Protein AF-A0AAP1VCU9-F1 (afdb_monomer)

InterPro domains:
  IPR004089 Methyl-accepting chemotaxis protein (MCP) signalling domain [PF00015] (24-92)
  IPR004089 Methyl-accepting chemotaxis protein (MCP) signalling domain [PS50111] (25-96)
  IPR004090 Chemotaxis methyl-accepting receptor [PR00260] (38-65)
  IPR004090 Chemotaxis methyl-accepting receptor [PR00260] (67-96)

Sequence (96 aa):
MFPRKPPKWRTRCGGRTAGAGGGVIEQTIASIYAIVNVIKDIADQTSLLAFNACIEAARAGDQGSGLAVVADVVRKLAERTGQSADDIARTVICAS

Structure (mmCIF, N/CA/C/O backbone):
data_AF-A0AAP1VCU9-F1
#
_entry.id   AF-A0AAP1VCU9-F1
#
loop_
_atom_site.group_PDB
_atom_site.id
_atom_site.type_symbol
_atom_site.label_atom_id
_atom_site.label_alt_id
_atom_site.label_comp_id
_atom_site.label_asym_id
_atom_site.label_entity_id
_atom_site.label_seq_id
_atom_site.pdbx_PDB_ins_code
_atom_site.Cartn_x
_atom_site.Cartn_y
_atom_site.Cartn_z
_atom_site.occupancy
_atom_site.B_iso_or_equiv
_atom_site.auth_seq_id
_atom_site.auth_comp_id
_atom_site.auth_asym_id
_atom_site.auth_atom_id
_atom_site.pdbx_PDB_model_num
ATOM 1 N N . MET A 1 1 ? 13.726 -5.764 -80.254 1.00 50.81 1 MET A N 1
ATOM 2 C CA . MET A 1 1 ? 14.961 -4.992 -80.000 1.00 50.81 1 MET A CA 1
ATOM 3 C C . MET A 1 1 ? 14.593 -3.534 -79.728 1.00 50.81 1 MET A C 1
ATOM 5 O O . MET A 1 1 ? 14.293 -2.833 -80.677 1.00 50.81 1 MET A O 1
ATOM 9 N N . PHE A 1 2 ? 14.505 -3.126 -78.456 1.00 42.16 2 PHE A N 1
ATOM 10 C CA . PHE A 1 2 ? 15.046 -1.872 -77.890 1.00 42.16 2 PHE A CA 1
ATOM 11 C C . PHE A 1 2 ? 14.700 -1.830 -76.382 1.00 42.16 2 PHE A C 1
ATOM 13 O O . PHE A 1 2 ? 13.522 -1.900 -76.026 1.00 42.16 2 PHE A O 1
ATOM 20 N N . PRO A 1 3 ? 15.697 -1.785 -75.481 1.00 55.28 3 PRO A N 1
ATOM 21 C CA . PRO A 1 3 ? 15.482 -1.920 -74.043 1.00 55.28 3 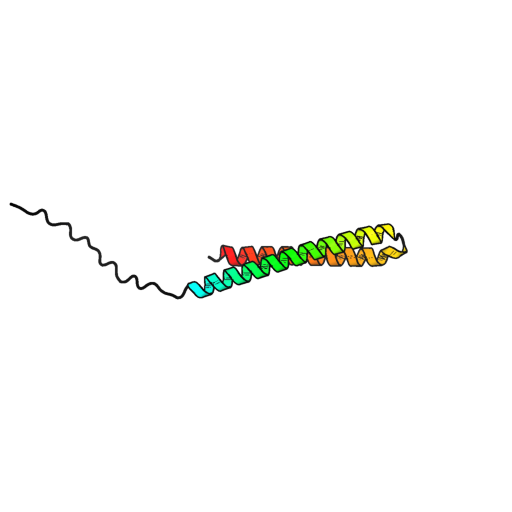PRO A CA 1
ATOM 22 C C . PRO A 1 3 ? 15.040 -0.590 -73.417 1.00 55.28 3 PRO A C 1
ATOM 24 O O . PRO A 1 3 ? 15.734 0.422 -73.529 1.00 55.28 3 PRO A O 1
ATOM 27 N N . ARG A 1 4 ? 13.911 -0.581 -72.695 1.00 63.94 4 ARG A N 1
ATOM 28 C CA . ARG A 1 4 ? 13.549 0.550 -71.828 1.00 63.94 4 ARG A CA 1
ATOM 29 C C . ARG A 1 4 ? 14.411 0.496 -70.564 1.00 63.94 4 ARG A C 1
ATOM 31 O O . ARG A 1 4 ? 14.156 -0.305 -69.670 1.00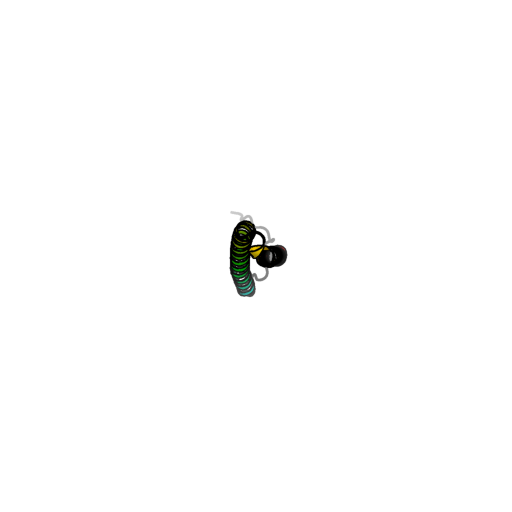 63.94 4 ARG A O 1
ATOM 38 N N . LYS A 1 5 ? 15.466 1.317 -70.515 1.00 58.00 5 LYS A N 1
ATOM 39 C CA . LYS A 1 5 ? 16.307 1.486 -69.320 1.00 58.00 5 LYS A CA 1
ATOM 40 C C . LYS A 1 5 ? 15.457 1.946 -68.124 1.00 58.00 5 LYS A C 1
ATOM 42 O O . LYS A 1 5 ? 14.678 2.886 -68.284 1.00 58.00 5 LYS A O 1
ATOM 47 N N . PRO A 1 6 ? 15.637 1.356 -66.929 1.00 60.84 6 PRO A N 1
ATOM 48 C CA . PRO A 1 6 ? 14.979 1.845 -65.729 1.00 60.84 6 PRO A CA 1
ATOM 49 C C . PRO A 1 6 ? 15.548 3.212 -65.295 1.00 60.84 6 PRO A C 1
ATOM 51 O O . PRO A 1 6 ? 16.720 3.516 -65.551 1.00 60.84 6 PRO A O 1
ATOM 54 N N . PRO A 1 7 ? 14.725 4.054 -64.648 1.00 56.78 7 PRO A N 1
ATOM 55 C CA . PRO A 1 7 ? 15.104 5.395 -64.221 1.00 56.78 7 PRO A CA 1
ATOM 56 C C . PRO A 1 7 ? 16.132 5.405 -63.074 1.00 56.78 7 PRO A C 1
ATOM 58 O O . PRO A 1 7 ? 16.186 4.541 -62.205 1.00 56.78 7 PRO A O 1
ATOM 61 N N . LYS A 1 8 ? 16.947 6.458 -63.088 1.00 64.69 8 LYS A N 1
ATOM 62 C CA . LYS A 1 8 ? 18.178 6.710 -62.317 1.00 64.69 8 LYS A CA 1
ATOM 63 C C . LYS A 1 8 ? 17.963 7.206 -60.873 1.00 64.69 8 LYS A C 1
ATOM 65 O O . LYS A 1 8 ? 18.895 7.708 -60.260 1.00 64.69 8 LYS A O 1
ATOM 70 N N . TRP A 1 9 ? 16.770 7.024 -60.302 1.00 49.69 9 TRP A N 1
ATOM 71 C CA . TRP A 1 9 ? 16.463 7.383 -58.908 1.00 49.69 9 TRP A CA 1
ATOM 72 C C . TRP A 1 9 ? 16.751 6.257 -57.917 1.00 49.69 9 TRP A C 1
ATOM 74 O O . TRP A 1 9 ? 16.202 6.274 -56.823 1.00 49.69 9 TRP A O 1
ATOM 84 N N . ARG A 1 10 ? 17.645 5.306 -58.236 1.00 53.06 10 ARG A N 1
ATOM 85 C CA . ARG A 1 10 ? 18.219 4.411 -57.218 1.00 53.06 10 ARG A CA 1
ATOM 86 C C . ARG A 1 10 ? 19.135 5.242 -56.321 1.00 53.06 10 ARG A C 1
ATOM 88 O O . ARG A 1 10 ? 20.359 5.203 -56.404 1.00 53.06 10 ARG A O 1
ATOM 95 N N . THR A 1 11 ? 18.482 6.060 -55.511 1.00 59.38 11 THR A N 1
ATOM 96 C CA . THR A 1 11 ? 18.971 6.703 -54.323 1.00 59.38 11 THR A CA 1
ATOM 97 C C . THR A 1 11 ? 19.724 5.635 -53.563 1.00 59.38 11 THR A C 1
ATOM 99 O O . THR A 1 11 ? 19.194 4.636 -53.082 1.00 59.38 11 THR A O 1
ATOM 102 N N . ARG A 1 12 ? 21.032 5.839 -53.569 1.00 50.50 12 ARG A N 1
ATOM 103 C CA . ARG A 1 12 ? 21.943 5.564 -52.478 1.00 50.50 12 ARG A CA 1
ATOM 104 C C . ARG A 1 12 ? 21.223 5.810 -51.148 1.00 50.50 12 ARG A C 1
ATOM 106 O O . ARG A 1 12 ? 21.326 6.881 -50.564 1.00 50.50 12 ARG A O 1
ATOM 113 N N . CYS A 1 13 ? 20.486 4.808 -50.678 1.00 44.09 13 CYS A N 1
ATOM 114 C CA . CYS A 1 13 ? 20.237 4.620 -49.263 1.00 44.09 13 CYS A CA 1
ATOM 115 C C . CYS A 1 13 ? 21.602 4.278 -48.674 1.00 44.09 13 CYS A C 1
ATOM 117 O O . CYS A 1 13 ? 22.052 3.133 -48.717 1.00 44.09 13 CYS A O 1
ATOM 119 N N . GLY A 1 14 ? 22.291 5.333 -48.235 1.00 50.06 14 GLY A N 1
ATOM 120 C CA . GLY A 1 14 ? 23.430 5.230 -47.342 1.00 50.06 14 GLY A CA 1
ATOM 121 C C . GLY A 1 14 ? 23.089 4.323 -46.162 1.00 50.06 14 GLY A C 1
ATOM 122 O O . GLY A 1 14 ? 21.923 4.164 -45.796 1.00 50.06 14 GLY A O 1
ATOM 123 N N . GLY A 1 15 ? 24.131 3.673 -45.655 1.00 53.91 15 GLY A N 1
ATOM 124 C CA . GLY A 1 15 ? 24.073 2.524 -44.768 1.00 53.91 15 GLY A CA 1
ATOM 125 C C . GLY A 1 15 ? 23.013 2.611 -43.677 1.00 53.91 15 GLY A C 1
ATOM 126 O O . GLY A 1 15 ? 23.113 3.402 -42.746 1.00 53.91 15 GLY A O 1
ATOM 127 N N . ARG A 1 16 ? 22.058 1.681 -43.736 1.00 52.69 16 ARG A N 1
ATOM 128 C CA . ARG A 1 16 ? 21.520 1.089 -42.514 1.00 52.69 16 ARG A CA 1
ATOM 129 C C . ARG A 1 16 ? 22.567 0.115 -41.988 1.00 52.69 16 ARG A C 1
ATOM 131 O O . ARG A 1 16 ? 22.515 -1.071 -42.292 1.00 52.69 16 ARG A O 1
ATOM 138 N N . THR A 1 17 ? 23.521 0.613 -41.215 1.00 52.41 17 THR A N 1
ATOM 139 C CA . THR A 1 17 ? 24.095 -0.205 -40.146 1.00 52.41 17 THR A CA 1
ATOM 140 C C . THR A 1 17 ? 23.259 0.081 -38.915 1.00 52.41 17 THR A C 1
ATOM 142 O O . THR A 1 17 ? 23.325 1.166 -38.342 1.00 52.41 17 THR A O 1
ATOM 145 N N . ALA A 1 18 ? 22.390 -0.879 -38.606 1.00 52.81 18 ALA A N 1
ATOM 146 C CA . ALA A 1 18 ? 21.581 -0.927 -37.407 1.00 52.81 18 ALA A CA 1
ATOM 147 C C . ALA A 1 18 ? 22.458 -0.643 -36.180 1.00 52.81 18 ALA A C 1
ATOM 149 O O . ALA A 1 18 ? 23.392 -1.390 -35.891 1.00 52.81 18 ALA A O 1
ATOM 150 N N . GLY A 1 19 ? 22.170 0.453 -35.480 1.00 50.41 19 GLY A N 1
ATOM 151 C CA . GLY A 1 19 ? 22.746 0.710 -34.171 1.00 50.41 19 GLY A CA 1
ATOM 152 C C . GLY A 1 19 ? 22.174 -0.298 -33.183 1.00 50.41 19 GLY A C 1
ATOM 153 O O . GLY A 1 19 ? 21.075 -0.111 -32.672 1.00 50.41 19 GLY A O 1
ATOM 154 N N . ALA A 1 20 ? 22.918 -1.369 -32.916 1.00 53.12 20 ALA A N 1
ATOM 155 C CA . ALA A 1 20 ? 22.662 -2.339 -31.854 1.00 53.12 20 ALA A CA 1
ATOM 156 C C . ALA A 1 20 ? 22.933 -1.731 -30.455 1.00 53.12 20 ALA A C 1
ATOM 158 O O . ALA A 1 20 ? 23.694 -2.281 -29.669 1.00 53.12 20 ALA A O 1
ATOM 159 N N . GLY A 1 21 ? 22.349 -0.561 -30.170 1.00 54.28 21 GLY A N 1
ATOM 160 C CA . GLY A 1 21 ? 22.506 0.179 -28.910 1.00 54.28 21 GLY A CA 1
ATOM 161 C C . GLY A 1 21 ? 21.207 0.375 -28.118 1.00 54.28 21 GLY A C 1
ATOM 162 O O . GLY A 1 21 ? 21.267 0.792 -26.969 1.00 54.28 21 GLY A O 1
ATOM 163 N N . GLY A 1 22 ? 20.039 0.060 -28.695 1.00 59.03 22 GLY A N 1
ATOM 164 C CA . GLY A 1 22 ? 18.734 0.253 -28.038 1.00 59.03 22 GLY A CA 1
ATOM 165 C C . GLY A 1 22 ? 18.248 -0.918 -27.173 1.00 59.03 22 GLY A C 1
ATOM 166 O O . GLY A 1 22 ? 17.373 -0.733 -26.336 1.00 59.03 22 GLY A O 1
ATOM 167 N N . GLY A 1 23 ? 18.818 -2.119 -27.329 1.00 64.81 23 GLY A N 1
ATOM 168 C CA . GLY A 1 23 ? 18.280 -3.332 -26.690 1.00 64.81 23 GLY A CA 1
ATOM 169 C C . GLY A 1 23 ? 18.367 -3.346 -25.159 1.00 64.81 23 GLY A C 1
ATOM 170 O O . GLY A 1 23 ? 17.487 -3.890 -24.502 1.00 64.81 23 GLY A O 1
ATOM 171 N N . VAL A 1 24 ? 19.397 -2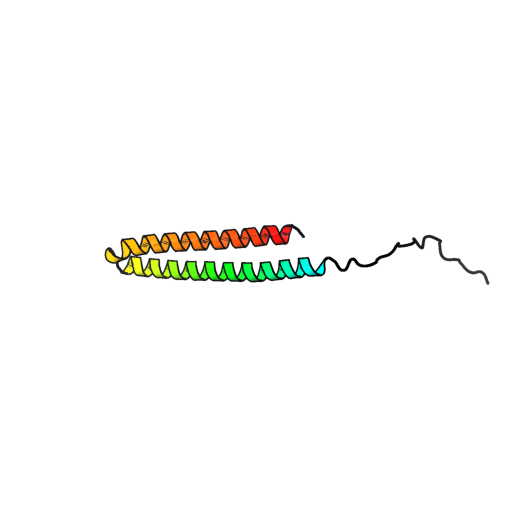.720 -24.580 1.00 75.25 24 VAL A N 1
ATOM 172 C CA . VAL A 1 24 ? 19.614 -2.719 -23.120 1.00 75.25 24 VAL A CA 1
ATOM 173 C C . VAL A 1 24 ? 18.640 -1.777 -22.407 1.00 75.25 24 VAL A C 1
ATOM 175 O O . VAL A 1 24 ? 18.189 -2.073 -21.301 1.00 75.25 24 VAL A O 1
ATOM 178 N N . ILE A 1 25 ? 18.282 -0.660 -23.043 1.00 77.94 25 ILE A N 1
ATOM 179 C CA . ILE A 1 25 ? 17.364 0.335 -22.473 1.00 77.94 25 ILE A CA 1
ATOM 180 C C . ILE A 1 25 ? 15.949 -0.250 -22.421 1.00 77.94 25 ILE A C 1
ATOM 182 O O . ILE A 1 25 ? 15.322 -0.214 -21.367 1.00 77.94 25 ILE A O 1
ATOM 186 N N . GLU A 1 26 ? 15.509 -0.903 -23.499 1.00 79.62 26 GLU A N 1
ATOM 187 C CA . GLU A 1 26 ? 14.238 -1.644 -23.558 1.00 79.62 26 GLU A CA 1
ATOM 188 C C . GLU A 1 26 ? 14.142 -2.732 -22.476 1.00 79.62 26 GLU A C 1
ATOM 190 O O . GLU A 1 26 ? 13.153 -2.826 -21.749 1.00 79.62 26 GLU A O 1
ATOM 195 N N . GLN A 1 27 ? 15.204 -3.522 -22.289 1.00 80.75 27 GLN A N 1
ATOM 196 C CA . GLN A 1 27 ? 15.242 -4.553 -21.243 1.00 80.75 27 GLN A CA 1
ATOM 197 C C . GLN A 1 27 ? 15.207 -3.971 -19.827 1.00 80.75 27 GLN A C 1
ATOM 199 O O . GLN A 1 27 ? 14.582 -4.542 -18.928 1.00 80.75 27 GLN A O 1
ATOM 204 N N . THR A 1 28 ? 15.852 -2.822 -19.627 1.00 83.06 28 THR A N 1
ATOM 205 C CA . THR A 1 28 ? 15.845 -2.122 -18.340 1.00 83.06 28 THR A CA 1
ATOM 206 C C . THR A 1 28 ? 14.461 -1.549 -18.046 1.00 83.06 28 THR A C 1
ATOM 208 O O . THR A 1 28 ? 13.967 -1.713 -16.934 1.00 83.06 28 THR A O 1
ATOM 211 N N . ILE A 1 29 ? 13.791 -0.962 -19.043 1.00 84.50 29 ILE A N 1
ATOM 212 C CA . ILE A 1 29 ? 12.417 -0.455 -18.922 1.00 84.50 29 ILE A CA 1
ATOM 213 C C . ILE A 1 29 ? 11.447 -1.591 -18.577 1.00 84.50 29 ILE A C 1
ATOM 215 O O . ILE A 1 29 ? 10.670 -1.463 -17.631 1.00 84.50 29 ILE A O 1
ATOM 219 N N . ALA A 1 30 ? 11.536 -2.731 -19.268 1.00 84.62 30 ALA A N 1
ATOM 220 C CA . ALA A 1 30 ? 10.715 -3.905 -18.968 1.00 84.62 30 ALA A CA 1
ATOM 221 C C . ALA A 1 30 ? 10.945 -4.436 -17.539 1.00 84.62 30 ALA A C 1
ATOM 223 O O . ALA A 1 30 ? 9.999 -4.823 -16.852 1.00 84.62 30 ALA A O 1
ATOM 224 N N . SER A 1 31 ? 12.194 -4.410 -17.063 1.00 86.44 31 SER A N 1
ATOM 225 C CA . SER A 1 31 ? 12.542 -4.824 -15.696 1.00 86.44 31 SER A CA 1
ATOM 226 C C . SER A 1 31 ? 11.994 -3.853 -14.647 1.00 86.44 31 SER A C 1
ATOM 228 O O . SER A 1 31 ? 11.432 -4.283 -13.641 1.00 86.44 31 SER A O 1
ATOM 230 N N . ILE A 1 32 ? 12.101 -2.543 -14.895 1.00 86.88 32 ILE A N 1
ATOM 231 C CA . ILE A 1 32 ? 11.514 -1.507 -14.036 1.00 86.88 32 ILE A CA 1
ATOM 232 C C . ILE A 1 32 ? 9.995 -1.681 -13.976 1.00 86.88 32 ILE A C 1
ATOM 234 O O . ILE A 1 32 ? 9.427 -1.636 -12.891 1.00 86.88 32 ILE A O 1
ATOM 238 N N . TYR A 1 33 ? 9.342 -1.955 -15.106 1.00 86.75 33 TYR A N 1
ATOM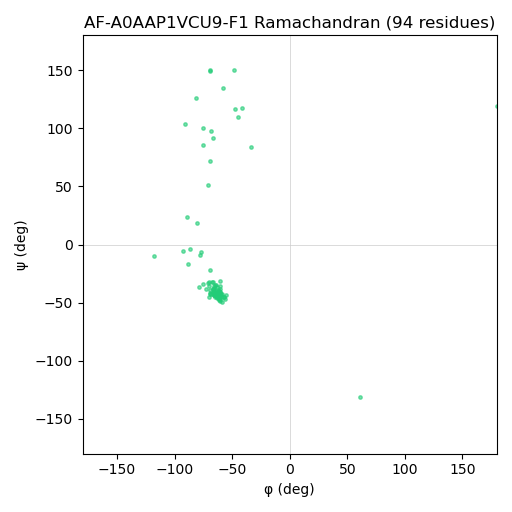 239 C CA . TYR A 1 33 ? 7.900 -2.191 -15.152 1.00 86.75 33 TYR A CA 1
ATOM 240 C C . TYR A 1 33 ? 7.475 -3.396 -14.301 1.00 86.75 33 TYR A C 1
ATOM 242 O O . TYR A 1 33 ? 6.520 -3.306 -13.530 1.00 86.75 33 TYR A O 1
ATOM 250 N N . ALA A 1 34 ? 8.215 -4.506 -14.376 1.00 89.25 34 ALA A N 1
ATOM 251 C CA . ALA A 1 34 ? 7.959 -5.672 -13.533 1.00 89.25 34 ALA A CA 1
ATOM 252 C C . ALA A 1 34 ? 8.070 -5.335 -12.035 1.00 89.25 34 ALA A C 1
ATOM 254 O O . ALA A 1 34 ? 7.216 -5.739 -11.249 1.00 89.25 34 ALA A O 1
ATOM 255 N N . ILE A 1 35 ? 9.078 -4.548 -11.644 1.00 89.69 35 ILE A N 1
ATOM 256 C CA . ILE A 1 35 ? 9.258 -4.101 -10.255 1.00 89.69 35 ILE A CA 1
ATOM 257 C C . ILE A 1 35 ? 8.116 -3.173 -9.821 1.00 89.69 35 ILE A C 1
ATOM 259 O O . ILE A 1 35 ? 7.585 -3.329 -8.725 1.00 89.69 35 ILE A O 1
ATOM 263 N N . VAL A 1 36 ? 7.709 -2.231 -10.675 1.00 91.38 36 VAL A N 1
ATOM 264 C CA . VAL A 1 36 ? 6.602 -1.302 -10.400 1.00 91.38 36 VAL A CA 1
ATOM 265 C C . VAL A 1 36 ? 5.289 -2.055 -10.172 1.00 91.38 36 VAL A C 1
ATOM 267 O O . VAL A 1 36 ? 4.569 -1.734 -9.229 1.00 91.38 36 VAL A O 1
ATOM 270 N N . ASN A 1 37 ? 5.010 -3.099 -10.958 1.00 90.44 37 ASN A N 1
ATOM 271 C CA . ASN A 1 37 ? 3.837 -3.950 -10.740 1.00 90.44 37 ASN A CA 1
ATOM 272 C C . ASN A 1 37 ? 3.892 -4.673 -9.389 1.00 90.44 37 ASN A C 1
ATOM 274 O O . ASN A 1 37 ? 2.909 -4.665 -8.658 1.00 90.44 37 ASN A O 1
ATOM 278 N N . VAL A 1 38 ? 5.050 -5.220 -9.006 1.00 94.75 38 VAL A N 1
ATOM 279 C CA . VAL A 1 38 ? 5.216 -5.844 -7.682 1.00 94.75 38 VAL A CA 1
ATOM 280 C C . VAL A 1 38 ? 5.000 -4.827 -6.555 1.00 94.75 38 VAL A C 1
ATOM 282 O O . VAL A 1 38 ? 4.360 -5.145 -5.557 1.00 94.75 38 VAL A O 1
ATOM 285 N N . ILE A 1 39 ? 5.491 -3.591 -6.700 1.00 91.94 39 ILE A N 1
ATOM 286 C CA . ILE A 1 39 ? 5.263 -2.521 -5.714 1.00 91.94 39 ILE A CA 1
ATOM 287 C C . ILE A 1 39 ? 3.770 -2.199 -5.593 1.00 91.94 39 ILE A C 1
ATOM 289 O O . ILE A 1 39 ? 3.281 -2.004 -4.480 1.00 91.94 39 ILE A O 1
ATOM 293 N N . LYS A 1 40 ? 3.046 -2.168 -6.717 1.00 91.69 40 LYS A N 1
ATOM 294 C CA . LYS A 1 40 ? 1.598 -1.950 -6.739 1.00 91.69 40 LYS A CA 1
ATOM 295 C C . LYS A 1 40 ? 0.851 -3.074 -6.022 1.00 91.69 40 LYS A C 1
ATOM 297 O O . LYS A 1 40 ? 0.052 -2.790 -5.136 1.00 91.69 40 LYS A O 1
ATOM 302 N N . ASP A 1 41 ? 1.201 -4.326 -6.301 1.00 93.38 41 ASP A N 1
ATOM 303 C CA . ASP A 1 41 ? 0.611 -5.485 -5.626 1.00 93.38 41 ASP A CA 1
ATOM 304 C C . ASP A 1 41 ? 0.870 -5.455 -4.108 1.00 93.38 41 ASP A C 1
ATOM 306 O O . ASP A 1 41 ? -0.028 -5.731 -3.312 1.00 93.38 41 ASP A O 1
ATOM 310 N N . ILE A 1 42 ? 2.081 -5.074 -3.679 1.00 93.38 42 ILE A N 1
ATOM 311 C CA . ILE A 1 42 ? 2.419 -4.913 -2.255 1.00 93.38 42 ILE A CA 1
ATOM 312 C C . ILE A 1 42 ? 1.599 -3.783 -1.625 1.00 93.38 42 ILE A C 1
ATOM 314 O O . ILE A 1 42 ? 1.110 -3.933 -0.502 1.00 93.38 42 ILE A O 1
ATOM 318 N N . ALA A 1 43 ? 1.443 -2.653 -2.318 1.00 92.50 43 ALA A N 1
ATOM 319 C CA . ALA A 1 43 ? 0.631 -1.539 -1.847 1.00 92.50 43 ALA A CA 1
ATOM 320 C C . ALA A 1 43 ? -0.836 -1.963 -1.666 1.00 92.50 43 ALA A C 1
ATOM 322 O O . ALA A 1 43 ? -1.408 -1.735 -0.601 1.00 92.50 43 ALA A O 1
ATOM 323 N N . ASP A 1 44 ? -1.415 -2.669 -2.634 1.00 91.44 44 ASP A N 1
ATOM 324 C CA . ASP A 1 44 ? -2.796 -3.150 -2.562 1.00 91.44 44 ASP A CA 1
ATOM 325 C C . ASP A 1 44 ? -2.987 -4.160 -1.420 1.00 91.44 44 ASP A C 1
ATOM 327 O O . ASP A 1 44 ? -3.914 -4.032 -0.615 1.00 91.44 44 ASP A O 1
ATOM 331 N N . GLN A 1 45 ? -2.066 -5.116 -1.264 1.00 94.75 45 GLN A N 1
ATOM 332 C CA . GLN A 1 45 ? -2.085 -6.061 -0.141 1.00 94.75 45 GLN A CA 1
ATOM 333 C C . GLN A 1 45 ? -1.958 -5.356 1.216 1.00 94.75 45 GLN A C 1
ATOM 335 O O . GLN A 1 45 ? -2.657 -5.703 2.170 1.00 94.75 45 GLN A O 1
ATOM 340 N N . THR A 1 46 ? -1.101 -4.336 1.304 1.00 94.12 46 THR A N 1
ATOM 341 C CA . THR A 1 46 ? -0.926 -3.529 2.521 1.00 94.12 46 THR A CA 1
ATOM 342 C C . THR A 1 46 ? -2.192 -2.732 2.837 1.00 94.12 46 THR A C 1
ATOM 344 O O . THR A 1 46 ? -2.596 -2.655 3.997 1.00 94.12 46 THR A O 1
ATOM 347 N N . SER A 1 47 ? -2.855 -2.187 1.814 1.00 90.69 47 SER A N 1
ATOM 348 C CA . SER A 1 47 ? -4.130 -1.478 1.949 1.00 90.69 47 SER A CA 1
ATOM 349 C C . SER A 1 47 ? -5.238 -2.403 2.464 1.00 90.69 47 SER A C 1
ATOM 351 O O . SER A 1 47 ? -5.958 -2.048 3.400 1.00 90.69 47 SER A O 1
ATOM 353 N N . LEU A 1 48 ? -5.322 -3.633 1.945 1.00 92.88 48 LEU A N 1
ATOM 354 C CA . LEU A 1 48 ? -6.271 -4.646 2.420 1.00 92.88 48 LEU A CA 1
ATOM 355 C C . LEU A 1 48 ? -6.000 -5.075 3.867 1.00 92.88 48 LEU A C 1
ATOM 357 O O . LEU A 1 48 ? -6.934 -5.212 4.658 1.00 92.88 48 LEU A O 1
ATOM 361 N N . LEU A 1 49 ? -4.733 -5.258 4.244 1.00 92.62 49 LEU A N 1
ATOM 362 C CA . LEU A 1 49 ? -4.364 -5.623 5.612 1.00 92.62 49 LEU A CA 1
ATOM 363 C C . LEU A 1 49 ? -4.695 -4.497 6.600 1.00 92.62 49 LEU A C 1
ATOM 365 O O . LEU A 1 49 ? -5.242 -4.755 7.673 1.00 92.62 49 LEU A O 1
ATOM 369 N N . ALA A 1 50 ? -4.441 -3.247 6.211 1.00 91.81 50 ALA A N 1
ATOM 370 C CA . ALA A 1 50 ? -4.830 -2.068 6.974 1.00 91.81 50 ALA A CA 1
ATOM 371 C C . ALA A 1 50 ? -6.356 -1.939 7.106 1.00 91.81 50 ALA A C 1
ATOM 373 O O . ALA A 1 50 ? -6.863 -1.640 8.185 1.00 91.81 50 ALA A O 1
ATOM 374 N N . PHE A 1 51 ? -7.109 -2.220 6.042 1.00 88.19 51 PHE A N 1
ATOM 375 C CA . PHE A 1 51 ? -8.570 -2.227 6.083 1.00 88.19 51 PHE A CA 1
ATOM 376 C C . PHE A 1 51 ? -9.117 -3.294 7.042 1.00 88.19 51 PHE A C 1
ATOM 378 O O . PHE A 1 51 ? -9.967 -2.991 7.879 1.00 88.19 51 PHE A O 1
ATOM 385 N N . ASN A 1 52 ? -8.574 -4.512 6.997 1.00 90.69 52 ASN A N 1
ATOM 386 C CA . ASN A 1 52 ? -8.944 -5.581 7.926 1.00 90.69 52 ASN A CA 1
ATOM 387 C C . ASN A 1 52 ? -8.613 -5.212 9.382 1.00 90.69 52 ASN A C 1
ATOM 389 O O . ASN A 1 52 ? -9.415 -5.466 10.280 1.00 90.69 52 ASN A O 1
ATOM 393 N N . ALA A 1 53 ? -7.476 -4.549 9.620 1.00 88.75 53 ALA A N 1
ATOM 394 C CA . ALA A 1 53 ? -7.123 -4.028 10.940 1.00 88.75 53 ALA A CA 1
ATOM 395 C C . ALA A 1 53 ? -8.086 -2.926 11.413 1.00 88.75 53 ALA A C 1
ATOM 397 O O . ALA A 1 53 ? -8.408 -2.862 12.596 1.00 88.75 53 ALA A O 1
ATOM 398 N N . CYS A 1 54 ? -8.588 -2.088 10.502 1.00 86.88 54 CYS A N 1
ATOM 399 C CA . CYS A 1 54 ? -9.589 -1.066 10.806 1.00 86.88 54 CYS A CA 1
ATOM 400 C C . CYS A 1 54 ? -10.938 -1.688 11.209 1.00 86.88 54 CYS A C 1
ATOM 402 O O . CYS A 1 54 ? -11.557 -1.247 12.178 1.00 86.88 54 CYS A O 1
ATOM 404 N N . ILE A 1 55 ? -11.364 -2.758 10.524 1.00 87.00 55 ILE A N 1
ATOM 405 C CA . ILE A 1 55 ? -12.567 -3.521 10.893 1.00 87.00 55 ILE A CA 1
ATOM 406 C C . ILE A 1 55 ? -12.421 -4.110 12.299 1.00 87.00 55 ILE A C 1
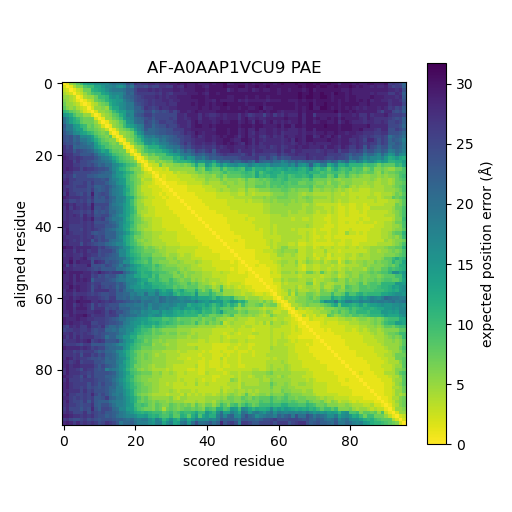ATOM 408 O O . ILE A 1 55 ? -13.314 -3.946 13.131 1.00 87.00 55 ILE A O 1
ATOM 412 N N . GLU A 1 56 ? -11.298 -4.768 12.589 1.00 88.88 56 GLU A N 1
ATOM 413 C CA . GLU A 1 56 ? -11.077 -5.362 13.912 1.00 88.88 56 GLU A CA 1
ATOM 414 C C . GLU A 1 56 ? -10.916 -4.303 15.011 1.00 88.88 56 GLU A C 1
ATOM 416 O O . GLU A 1 56 ? -11.393 -4.490 16.130 1.00 88.88 56 GLU A O 1
ATOM 421 N N . ALA A 1 57 ? -10.349 -3.138 14.694 1.00 88.25 57 ALA A N 1
ATOM 422 C CA . ALA A 1 57 ? -10.305 -2.005 15.611 1.00 88.25 57 ALA A CA 1
ATOM 423 C C . ALA A 1 57 ? -11.711 -1.474 15.946 1.00 88.25 57 ALA A C 1
ATOM 425 O O . ALA A 1 57 ? -12.008 -1.225 17.113 1.00 88.25 57 ALA A O 1
ATOM 426 N N . ALA A 1 58 ? -12.603 -1.368 14.954 1.00 84.62 58 ALA A N 1
ATOM 427 C CA . ALA A 1 58 ? -14.003 -1.008 15.183 1.00 84.62 58 ALA A CA 1
ATOM 428 C C . ALA A 1 58 ? -14.737 -2.067 16.024 1.00 84.62 58 ALA A C 1
ATOM 430 O O . ALA A 1 58 ? -15.573 -1.731 16.864 1.00 84.62 58 ALA A O 1
ATOM 431 N N . ARG A 1 59 ? -14.392 -3.348 15.843 1.00 86.62 59 ARG A N 1
ATOM 432 C CA . ARG A 1 59 ? -14.944 -4.468 16.615 1.00 86.62 59 ARG A CA 1
ATOM 433 C C . ARG A 1 59 ? -14.475 -4.480 18.073 1.00 86.62 59 ARG A C 1
ATOM 435 O O . ARG A 1 59 ? -15.239 -4.881 18.947 1.00 86.62 59 ARG A O 1
ATOM 442 N N . ALA A 1 60 ? -13.252 -4.025 18.340 1.00 87.88 60 ALA A N 1
ATOM 443 C CA . ALA A 1 60 ? -12.674 -3.932 19.680 1.00 87.88 60 ALA A CA 1
ATOM 444 C C . ALA A 1 60 ? -13.193 -2.736 20.511 1.00 87.88 60 ALA A C 1
ATOM 446 O O . ALA A 1 60 ? -12.871 -2.634 21.698 1.00 87.88 60 ALA A O 1
ATOM 447 N N . GLY A 1 61 ? -13.996 -1.837 19.926 1.00 81.38 61 GLY A N 1
ATOM 448 C CA . GLY A 1 61 ? -14.557 -0.675 20.626 1.00 81.38 61 GLY A CA 1
ATOM 449 C C . GLY A 1 61 ? -13.467 0.263 21.160 1.00 81.38 61 GLY A C 1
ATOM 450 O O . GLY A 1 61 ? -12.522 0.592 20.443 1.00 81.38 61 GLY A O 1
ATOM 451 N N . ASP A 1 62 ? -13.554 0.666 22.433 1.00 79.75 62 ASP A N 1
ATOM 452 C CA . ASP A 1 62 ? -12.595 1.602 23.053 1.00 79.75 62 ASP A CA 1
ATOM 453 C C . ASP A 1 62 ? -11.145 1.084 23.062 1.00 79.75 62 ASP A C 1
ATOM 455 O O . ASP A 1 62 ? -10.202 1.868 22.918 1.00 79.75 62 ASP A O 1
ATOM 459 N N . GLN A 1 63 ? -10.955 -0.238 23.161 1.00 79.75 63 GLN A N 1
ATOM 460 C CA . GLN A 1 63 ? -9.634 -0.884 23.138 1.00 79.75 63 GLN A CA 1
ATOM 461 C C . GLN A 1 63 ? -8.967 -0.805 21.751 1.00 79.75 63 GLN A C 1
ATOM 463 O O . GLN A 1 63 ? -7.748 -0.912 21.642 1.00 79.75 63 GLN A O 1
ATOM 468 N N . GLY A 1 64 ? -9.754 -0.609 20.687 1.00 81.50 64 GLY A N 1
ATOM 469 C CA . GLY A 1 64 ? -9.282 -0.534 19.302 1.00 81.50 64 GLY A CA 1
ATOM 470 C C . GLY A 1 64 ? -8.983 0.880 18.805 1.00 81.50 64 GLY A C 1
ATOM 471 O O . GLY A 1 64 ? -8.455 1.035 17.707 1.00 81.50 64 GLY A O 1
ATOM 472 N N . SER A 1 65 ? -9.272 1.916 19.595 1.00 81.19 65 SER A N 1
ATOM 473 C CA . SER A 1 65 ? -9.158 3.325 19.183 1.00 81.19 65 SER A CA 1
ATOM 474 C C . SER A 1 65 ? -7.762 3.706 18.662 1.00 81.19 65 SER A C 1
ATOM 476 O O . SER A 1 65 ? -7.643 4.330 17.608 1.00 81.19 65 SER A O 1
ATOM 478 N N . GLY A 1 66 ? -6.694 3.267 19.336 1.00 84.69 66 GLY A N 1
ATOM 479 C CA . GLY A 1 66 ? -5.315 3.480 18.878 1.00 84.69 66 GLY A CA 1
ATOM 480 C C . GLY A 1 66 ? -4.953 2.664 17.632 1.00 84.69 66 GLY A C 1
ATOM 481 O O . GLY A 1 66 ? -4.241 3.150 16.754 1.00 84.69 66 GLY A O 1
ATOM 482 N N . LEU A 1 67 ? -5.486 1.444 17.518 1.00 83.75 67 LEU A N 1
ATOM 483 C CA . LEU A 1 67 ? -5.233 0.551 16.385 1.00 83.75 67 LEU A CA 1
ATOM 484 C C . LEU A 1 67 ? -5.923 1.052 15.105 1.00 83.75 67 LEU A C 1
ATOM 486 O O . LEU A 1 67 ? -5.356 0.934 14.021 1.00 83.75 67 LEU A O 1
ATOM 490 N N . ALA A 1 68 ? -7.093 1.685 15.238 1.00 86.06 68 ALA A N 1
ATOM 491 C CA . ALA A 1 68 ? -7.815 2.310 14.131 1.00 86.06 68 ALA A CA 1
ATOM 492 C C . ALA A 1 68 ? -7.009 3.453 13.493 1.00 86.06 68 ALA A C 1
ATOM 494 O O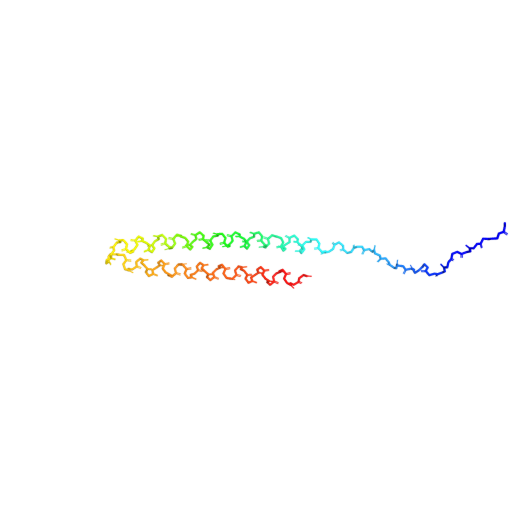 . ALA A 1 68 ? -6.944 3.564 12.269 1.00 86.06 68 ALA A O 1
ATOM 495 N N . VAL A 1 69 ? -6.345 4.278 14.314 1.00 88.62 69 VAL A N 1
ATOM 496 C CA . VAL A 1 69 ? -5.506 5.385 13.826 1.00 88.62 69 VAL A CA 1
ATOM 497 C C . VAL A 1 69 ? -4.292 4.852 13.069 1.00 88.62 69 VAL A C 1
ATOM 499 O O . VAL A 1 69 ? -3.966 5.351 11.993 1.00 88.62 69 VAL A O 1
ATOM 502 N N . VAL A 1 70 ? -3.642 3.810 13.593 1.00 89.00 70 VAL A N 1
ATOM 503 C CA . VAL A 1 70 ? -2.499 3.178 12.918 1.00 89.00 70 VAL A CA 1
ATOM 504 C C . VAL A 1 70 ? -2.935 2.542 11.595 1.00 89.00 70 VAL A C 1
ATOM 506 O O . VAL A 1 70 ? -2.278 2.753 10.578 1.00 89.00 70 VAL A O 1
ATOM 509 N N . ALA A 1 71 ? -4.067 1.835 11.579 1.00 91.06 71 ALA A N 1
ATOM 510 C CA . ALA A 1 71 ? -4.628 1.242 10.369 1.00 91.06 71 ALA A CA 1
ATOM 511 C C . ALA A 1 71 ? -4.916 2.297 9.284 1.00 91.06 71 ALA A C 1
ATOM 513 O O . ALA A 1 71 ? -4.558 2.105 8.122 1.00 91.06 71 ALA A O 1
ATOM 514 N N . ASP A 1 72 ? -5.482 3.450 9.649 1.00 89.88 72 ASP A N 1
ATOM 515 C CA . ASP A 1 72 ? -5.751 4.523 8.688 1.00 89.88 72 ASP A CA 1
ATOM 516 C C . ASP A 1 72 ? -4.464 5.148 8.116 1.00 89.88 72 ASP A C 1
ATOM 518 O O . ASP A 1 72 ? -4.385 5.434 6.918 1.00 89.88 72 ASP A O 1
ATOM 522 N N . VAL A 1 73 ? -3.418 5.309 8.936 1.00 91.56 73 VAL A N 1
ATOM 523 C CA . VAL A 1 73 ? -2.110 5.810 8.477 1.00 91.56 73 VAL A CA 1
ATOM 524 C C . VAL A 1 73 ? -1.440 4.823 7.520 1.00 91.56 73 VAL A C 1
ATOM 526 O O . VAL A 1 73 ? -0.918 5.243 6.486 1.00 91.56 73 VAL A O 1
ATOM 529 N N . VAL A 1 74 ? -1.478 3.521 7.822 1.00 93.25 74 VAL A N 1
ATOM 530 C CA . VAL A 1 74 ? -0.902 2.479 6.955 1.00 93.25 74 VAL A CA 1
ATOM 531 C C . VAL A 1 74 ? -1.634 2.423 5.613 1.00 93.25 74 VAL A C 1
ATOM 533 O O . VAL A 1 74 ? -0.980 2.375 4.572 1.00 93.25 74 VAL A O 1
ATOM 536 N N . ARG A 1 75 ? -2.970 2.523 5.613 1.00 91.88 75 ARG A N 1
ATOM 537 C CA . ARG A 1 75 ? -3.775 2.598 4.384 1.00 91.88 75 ARG A CA 1
ATOM 538 C C . ARG A 1 75 ? -3.388 3.799 3.520 1.00 91.88 75 ARG A C 1
ATOM 540 O O . ARG A 1 75 ? -3.095 3.634 2.341 1.00 91.88 75 ARG A O 1
ATOM 547 N N . LYS A 1 76 ? -3.301 4.993 4.114 1.00 92.69 76 LYS A N 1
ATOM 548 C CA . LYS A 1 76 ? -2.871 6.213 3.405 1.00 92.69 76 LYS A CA 1
ATOM 549 C C . LYS A 1 76 ? -1.456 6.093 2.842 1.00 92.69 76 LYS A C 1
ATOM 551 O O . LYS A 1 76 ? -1.160 6.645 1.784 1.00 92.69 76 LYS A O 1
ATOM 556 N N . LEU A 1 77 ? -0.560 5.402 3.545 1.00 93.50 77 LEU A N 1
ATOM 557 C CA . LEU A 1 77 ? 0.802 5.173 3.070 1.00 93.50 77 LEU A CA 1
ATOM 558 C C . LEU A 1 77 ? 0.814 4.218 1.870 1.00 93.50 77 LEU A C 1
ATOM 560 O O . LEU A 1 77 ? 1.492 4.497 0.886 1.00 93.50 77 LEU A O 1
ATOM 564 N N . ALA A 1 78 ? 0.021 3.148 1.928 1.00 92.50 78 ALA A N 1
ATOM 565 C CA . ALA A 1 78 ? -0.160 2.212 0.826 1.00 92.50 78 ALA A CA 1
ATOM 566 C C . ALA A 1 78 ? -0.742 2.896 -0.423 1.00 92.50 78 ALA A C 1
ATOM 568 O O . ALA A 1 78 ? -0.174 2.765 -1.504 1.00 92.50 78 ALA A O 1
ATOM 569 N N . GLU A 1 79 ? -1.792 3.709 -0.270 1.00 92.62 79 GLU A N 1
ATOM 570 C CA . GLU A 1 79 ? -2.378 4.500 -1.364 1.00 92.62 79 GLU A CA 1
ATOM 571 C C . GLU A 1 79 ? -1.332 5.415 -2.025 1.00 92.62 79 GLU A C 1
ATOM 573 O O . GLU A 1 79 ? -1.182 5.417 -3.246 1.00 92.62 79 GLU A O 1
ATOM 578 N N . ARG A 1 80 ? -0.533 6.141 -1.229 1.00 94.50 80 ARG A N 1
ATOM 579 C CA . ARG A 1 80 ? 0.547 7.001 -1.749 1.00 94.50 80 ARG A CA 1
ATOM 580 C C . ARG A 1 80 ? 1.639 6.217 -2.476 1.00 94.50 80 ARG A C 1
ATOM 582 O O . ARG A 1 80 ? 2.175 6.713 -3.471 1.00 94.50 80 ARG A O 1
ATOM 589 N N . THR A 1 81 ? 1.974 5.019 -1.999 1.00 92.44 81 THR A N 1
ATOM 590 C CA . THR A 1 81 ? 2.927 4.127 -2.674 1.00 92.44 81 THR A CA 1
ATOM 591 C C . THR A 1 81 ? 2.380 3.677 -4.027 1.00 92.44 81 THR A C 1
ATOM 593 O O . THR A 1 81 ? 3.099 3.765 -5.022 1.00 92.44 81 THR A O 1
ATOM 596 N N . GLY A 1 82 ? 1.105 3.281 -4.090 1.00 90.88 82 GLY A N 1
ATOM 597 C CA . GLY A 1 82 ? 0.436 2.916 -5.342 1.00 90.88 82 GLY A CA 1
ATOM 598 C C . GLY A 1 82 ? 0.388 4.077 -6.340 1.00 90.88 82 GLY A C 1
ATOM 599 O O . GLY A 1 82 ? 0.742 3.907 -7.505 1.00 90.88 82 GLY A O 1
ATOM 600 N N . GLN A 1 83 ? 0.060 5.284 -5.869 1.00 91.81 83 GLN A N 1
ATOM 601 C CA . GLN A 1 83 ? 0.074 6.502 -6.686 1.00 91.81 83 GLN A 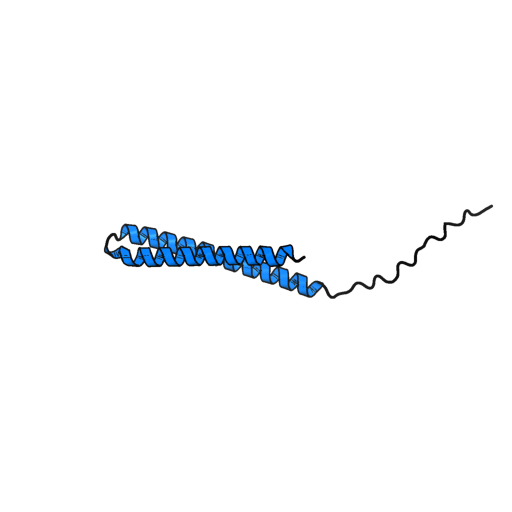CA 1
ATOM 602 C C . GLN A 1 83 ? 1.464 6.780 -7.282 1.00 91.81 83 GLN A C 1
ATOM 604 O O . GLN A 1 83 ? 1.594 7.058 -8.471 1.00 91.81 83 GLN A O 1
ATOM 609 N N . SER A 1 84 ? 2.513 6.655 -6.462 1.00 90.69 84 SER A N 1
ATOM 610 C CA . SER A 1 84 ? 3.897 6.875 -6.897 1.00 90.69 84 SER A CA 1
ATOM 611 C C . SER A 1 84 ? 4.339 5.828 -7.922 1.00 90.69 84 SER A C 1
ATOM 613 O O . SER A 1 84 ? 5.039 6.158 -8.876 1.00 90.69 84 SER A O 1
ATOM 615 N N . ALA A 1 85 ? 3.914 4.572 -7.753 1.00 88.94 85 ALA A N 1
ATOM 616 C CA . ALA A 1 85 ? 4.158 3.503 -8.716 1.00 88.94 85 ALA A CA 1
ATOM 617 C C . ALA A 1 85 ? 3.488 3.799 -10.074 1.00 88.94 85 ALA A C 1
ATOM 619 O O . ALA A 1 85 ? 4.131 3.663 -11.117 1.00 88.94 85 ALA A O 1
ATOM 620 N N . ASP A 1 86 ? 2.243 4.283 -10.069 1.00 87.88 86 ASP A N 1
ATOM 621 C CA . ASP A 1 86 ? 1.529 4.688 -11.287 1.00 87.88 86 ASP A CA 1
ATOM 622 C C . ASP A 1 86 ? 2.192 5.894 -11.979 1.00 87.88 86 ASP A C 1
ATOM 624 O O . ASP A 1 86 ? 2.308 5.919 -13.208 1.00 87.88 86 ASP A O 1
ATOM 628 N N . ASP A 1 87 ? 2.681 6.876 -11.219 1.00 88.06 87 ASP A N 1
ATOM 629 C CA . ASP A 1 87 ? 3.408 8.024 -11.770 1.00 88.06 87 ASP A CA 1
ATOM 630 C C . ASP A 1 87 ? 4.755 7.608 -12.386 1.00 88.06 87 ASP A C 1
ATOM 632 O O . ASP A 1 87 ? 5.115 8.083 -13.469 1.00 88.06 87 ASP A O 1
ATOM 636 N N . ILE A 1 88 ? 5.476 6.662 -11.769 1.00 85.69 88 ILE A N 1
ATOM 637 C CA . ILE A 1 88 ? 6.688 6.069 -12.357 1.00 85.69 88 ILE A CA 1
ATOM 638 C C . ILE A 1 88 ? 6.342 5.367 -13.672 1.00 85.69 88 ILE A C 1
ATOM 640 O O . ILE A 1 88 ? 7.003 5.617 -14.681 1.00 85.69 88 ILE A O 1
ATOM 644 N N . ALA A 1 89 ? 5.286 4.548 -13.698 1.00 83.25 89 ALA A N 1
ATOM 645 C CA . ALA A 1 89 ? 4.849 3.872 -14.918 1.00 83.25 89 ALA A CA 1
ATOM 646 C C . ALA A 1 89 ? 4.538 4.878 -16.038 1.00 83.25 89 ALA A C 1
ATOM 648 O O . ALA A 1 89 ? 5.007 4.718 -17.164 1.00 83.25 89 ALA A O 1
ATOM 649 N N . ARG A 1 90 ? 3.819 5.964 -15.727 1.00 84.38 90 ARG A N 1
ATOM 650 C CA . ARG A 1 90 ? 3.515 7.035 -16.690 1.00 84.38 90 ARG A CA 1
ATOM 651 C C . ARG A 1 90 ? 4.771 7.711 -17.227 1.00 84.38 90 ARG A C 1
ATOM 653 O O . ARG A 1 90 ? 4.876 7.922 -18.432 1.00 84.38 90 ARG A O 1
ATOM 660 N N . THR A 1 91 ? 5.715 8.044 -16.352 1.00 82.88 91 THR A N 1
ATOM 661 C CA . THR A 1 91 ? 6.926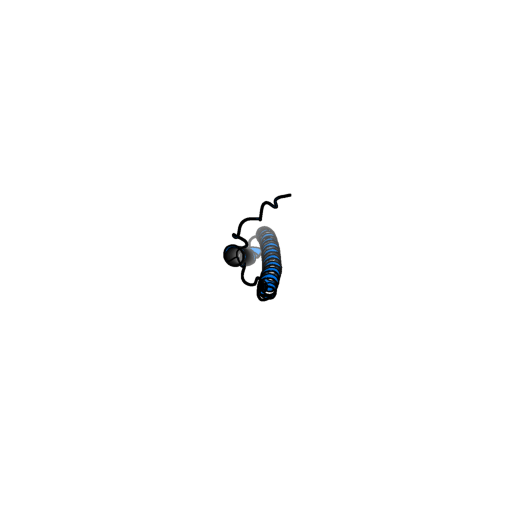 8.786 -16.731 1.00 82.88 91 THR A CA 1
ATOM 662 C 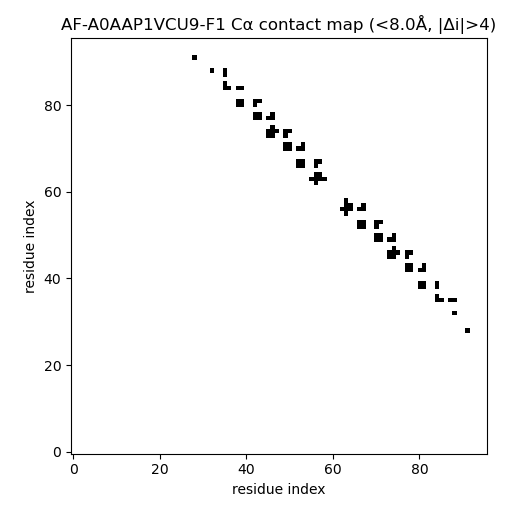C . THR A 1 91 ? 7.863 7.934 -17.587 1.00 82.88 91 THR A C 1
ATOM 664 O O . THR A 1 91 ? 8.435 8.430 -18.552 1.00 82.88 91 THR A O 1
ATOM 667 N N . VAL A 1 92 ? 7.989 6.642 -17.270 1.00 77.88 92 VAL A N 1
ATOM 668 C CA . VAL A 1 92 ? 8.852 5.707 -18.006 1.00 77.88 92 VAL A CA 1
ATOM 669 C C . VAL A 1 92 ? 8.258 5.349 -19.375 1.00 77.88 92 VAL A C 1
ATOM 671 O O . VAL A 1 92 ? 8.999 5.267 -20.350 1.00 77.88 92 VAL A O 1
ATOM 674 N N . ILE A 1 93 ? 6.934 5.185 -19.478 1.00 68.94 93 ILE A N 1
ATOM 675 C CA . ILE A 1 93 ? 6.265 4.787 -20.731 1.00 68.94 93 ILE A CA 1
ATOM 676 C C . ILE A 1 93 ? 6.115 5.966 -21.704 1.00 68.94 93 ILE A C 1
ATOM 678 O O . ILE A 1 93 ? 6.251 5.781 -22.906 1.00 68.94 93 ILE A O 1
ATOM 682 N N . CYS A 1 94 ? 5.860 7.183 -21.214 1.00 57.81 94 CYS A N 1
ATOM 683 C CA . CYS A 1 94 ? 5.626 8.353 -22.075 1.00 57.81 94 CYS A CA 1
ATOM 684 C C . CYS A 1 94 ? 6.922 8.962 -22.658 1.00 57.81 94 CYS A C 1
ATOM 686 O O . CYS A 1 94 ? 6.865 9.847 -23.506 1.00 57.81 94 CYS A O 1
ATOM 688 N N . ALA A 1 95 ? 8.094 8.513 -22.193 1.00 54.09 95 ALA A N 1
ATOM 689 C CA . ALA A 1 95 ? 9.400 8.983 -22.662 1.00 54.09 95 ALA A CA 1
ATOM 690 C C . ALA A 1 95 ? 9.932 8.241 -23.910 1.00 54.09 95 ALA A C 1
ATOM 692 O O . ALA A 1 95 ? 11.003 8.605 -24.401 1.00 54.09 95 ALA A O 1
ATOM 693 N N . SER A 1 96 ? 9.219 7.215 -24.394 1.00 46.16 96 SER A N 1
ATOM 694 C CA . SER A 1 96 ? 9.576 6.387 -25.564 1.00 46.16 96 SER A CA 1
ATOM 695 C C . SER A 1 96 ? 8.670 6.698 -26.753 1.00 46.16 96 SER A C 1
ATOM 697 O O . SER A 1 96 ? 9.193 6.757 -27.888 1.00 46.16 96 SER A O 1
#

Nearest PDB structures (foldseek):
  8c5v-assembly1_I  TM=9.781E-01  e=4.206E-04  Escherichia coli
  3ja6-assembly1_I  TM=9.599E-01  e=3.735E-04  Escherichia coli
  6s1k-assembly1_K  TM=8.112E-01  e=1.725E-04  Escherichia coli str. K-12 substr. MG1655star
  6s1k-assembly1_I  TM=8.200E-01  e=3.519E-04  Escherichia coli str. K-12 substr. MG1655star
  1qu7-assembly1_B  TM=8.074E-01  e=4.736E-04  Escherichia coli

pLDDT: mean 78.69, std 15.81, range [42.16, 94.75]

Secondary structure (DSSP, 8-state):
----PPPS-----------TTSHHHHHHHHHHHHHHHHHHHHHHHHHHHHHHHHHHHHHTGGGGHHHHHHHHHHHHHHHHHHHHHHHHHHHHHTT-

Mean predicted aligned error: 12.72 Å

Solvent-accessible surface area (backbone atoms only — not comparable to full-atom values): 5480 Å² total; per-residue (Å²): 142,81,84,85,76,80,79,88,76,76,68,80,75,68,81,86,70,79,76,90,69,57,67,64,58,55,54,49,51,55,51,50,49,56,51,37,52,52,50,34,53,50,18,51,53,44,29,51,53,19,50,53,42,32,54,51,13,65,72,50,46,83,83,12,55,70,48,32,54,52,18,53,52,47,25,54,49,19,52,53,49,32,53,51,35,52,51,49,52,50,59,65,62,73,73,113

Radius of gyration: 28.44 Å; Cα contacts (8 Å, |Δi|>4): 53; chains: 1; bounding box: 39×15×103 Å

Foldseek 3Di:
DDDDDDDDPPPPPDDPPPPPPCPVLVVVLVVLLVVLVVQLVVLVVQLVVLVVQLVVLVVVPPVSPVSNVVSVVSNVVSVVSNVVSVVVNVVSVVVD

Organism: NCBI:txid488447